Protein AF-A0A1I6KMZ4-F1 (afdb_monomer)

Sequence (126 aa):
MPGKKLIWFQPKPPASNSTLGRTFEISLHSDAVGYTADVVEILEGGARRPVTVQFGPRIEIDASSFFRMRLHYRGTFIADIMQWIERGPVSVPFLEAPLPMFLRANLTGWPDGHPLPIDDDLSDWE

Mean predicted aligned error: 5.04 Å

Solvent-accessible surface area (backbone atoms only — not comparable to full-atom values): 7177 Å² total; per-residue (Å²): 128,72,27,70,39,81,43,82,45,64,44,54,89,90,28,28,84,92,34,46,87,45,39,33,40,37,40,41,34,25,40,49,56,35,36,40,45,50,43,29,35,48,42,88,95,68,45,77,41,68,39,27,59,78,85,42,54,75,45,73,35,58,38,73,59,34,61,74,38,45,74,58,52,55,54,51,55,52,52,51,44,51,52,43,50,20,60,46,70,72,41,68,61,88,86,57,81,61,81,73,26,31,44,29,44,40,48,83,96,26,90,92,51,60,102,69,61,56,60,52,73,48,84,78,66,129

Secondary structure (DSSP, 8-state):
--EEEEEEE---TTS-TTTTT-EEEEEEEEETTEEEEEEEEE-GGG-EEEEEETT--EEEEEHHHHHHTHHHHHHHHHHHHHHHHHHS-EE--SSSPPPPEEEEEE-TT-TT--S------GGG--

Foldseek 3Di:
DWDKDKDKDAADPVFDPQRHPWIKIKIWTWDLWWIWIWIWTQDPVRDTATKALPPQADEEDARVVCLVCVVVVVVVNVVRRNVSSRHDDIGHDDPDDHDIHIYGYDCVVPPVDDPRR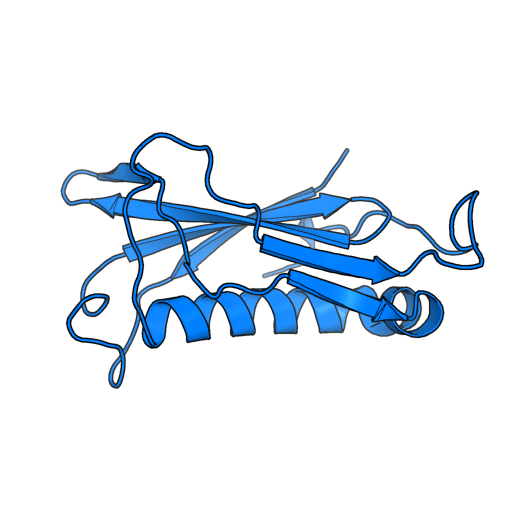DTDHCVPPD

Nearest PDB structures (foldseek):
  5g23-assembly1_A  TM=5.941E-01  e=2.655E+00  Thermus thermophilus HB8
  8vde-assembly1_P6  TM=4.357E-01  e=7.959E+00  Dubowvirus dv80alpha
  5h55-assembly1_A  TM=3.029E-01  e=5.627E+00  Kluyveromyces lactis NRRL Y-1140

Radius of gyration: 15.37 Å; Cα contacts (8 Å, |Δi|>4): 230; chains: 1; bounding box: 36×27×44 Å

Structure (mmCIF, N/CA/C/O backbone):
data_AF-A0A1I6KMZ4-F1
#
_entry.id   AF-A0A1I6KMZ4-F1
#
loop_
_atom_site.group_PDB
_atom_site.id
_atom_site.type_symbol
_atom_site.label_atom_id
_atom_site.label_alt_id
_atom_site.label_comp_id
_atom_site.label_asym_id
_atom_site.label_entity_id
_atom_site.label_seq_id
_atom_site.pdbx_PDB_ins_code
_atom_site.Cartn_x
_atom_site.Cartn_y
_atom_site.Cartn_z
_atom_site.occupancy
_atom_site.B_iso_or_equiv
_atom_site.auth_seq_id
_atom_site.auth_comp_id
_atom_site.auth_asym_id
_atom_site.auth_atom_id
_atom_site.pdbx_PDB_model_num
ATOM 1 N N . MET A 1 1 ? -0.381 -15.808 -10.546 1.00 45.00 1 MET A N 1
ATOM 2 C CA . MET A 1 1 ? -1.611 -15.178 -10.016 1.00 45.00 1 MET A CA 1
ATOM 3 C C . MET A 1 1 ? -1.138 -14.010 -9.179 1.00 45.00 1 MET A C 1
ATOM 5 O O . MET A 1 1 ? -0.203 -14.240 -8.421 1.00 45.00 1 MET A O 1
ATOM 9 N N . PRO A 1 2 ? -1.729 -12.813 -9.313 1.00 60.44 2 PRO A N 1
ATOM 10 C CA . PRO A 1 2 ? -1.330 -11.664 -8.508 1.00 60.44 2 PRO A CA 1
ATOM 11 C C . PRO A 1 2 ? -1.406 -12.025 -7.021 1.00 60.44 2 PRO A C 1
ATOM 13 O O . PRO A 1 2 ? -2.424 -12.542 -6.550 1.00 60.44 2 PRO A O 1
ATOM 16 N N . GLY A 1 3 ? -0.300 -11.815 -6.308 1.00 78.38 3 GLY A N 1
ATOM 17 C CA . GLY A 1 3 ? -0.202 -12.107 -4.884 1.00 78.38 3 GLY A CA 1
ATOM 18 C C . GLY A 1 3 ? -1.061 -11.134 -4.082 1.00 78.38 3 GLY A C 1
ATOM 19 O O . GLY A 1 3 ? -1.099 -9.940 -4.386 1.00 78.38 3 GLY A O 1
ATOM 20 N N . LYS A 1 4 ? -1.737 -11.629 -3.038 1.00 87.81 4 LYS A N 1
ATOM 21 C CA . LYS A 1 4 ? -2.434 -10.799 -2.047 1.00 87.81 4 LYS A CA 1
ATOM 22 C C . LYS A 1 4 ? -1.922 -11.116 -0.644 1.00 87.81 4 LYS A C 1
ATOM 24 O O . LYS A 1 4 ? -1.876 -12.285 -0.267 1.00 87.81 4 LYS A O 1
ATOM 29 N N . LYS A 1 5 ? -1.625 -10.087 0.152 1.00 92.06 5 LYS A N 1
ATOM 30 C CA . LYS A 1 5 ? -1.278 -10.204 1.577 1.00 92.06 5 LYS A CA 1
ATOM 31 C C . LYS A 1 5 ? -2.177 -9.304 2.420 1.00 92.06 5 LYS A C 1
ATOM 33 O O . LYS A 1 5 ? -2.479 -8.181 2.027 1.00 92.06 5 LYS A O 1
ATOM 38 N N . LEU A 1 6 ? -2.603 -9.808 3.575 1.00 92.88 6 LEU A N 1
ATOM 39 C CA . LEU A 1 6 ? -3.339 -9.039 4.579 1.00 92.88 6 LEU A CA 1
ATOM 40 C C . LEU A 1 6 ? -2.404 -8.668 5.724 1.00 92.88 6 LEU A C 1
ATOM 42 O O . LEU A 1 6 ? -1.683 -9.528 6.232 1.00 92.88 6 LEU A O 1
ATOM 46 N N . ILE A 1 7 ? -2.438 -7.404 6.132 1.00 94.12 7 ILE A N 1
ATOM 47 C CA . ILE A 1 7 ? -1.618 -6.862 7.213 1.00 94.12 7 ILE A CA 1
ATOM 48 C C . ILE A 1 7 ? -2.536 -6.170 8.216 1.00 94.12 7 ILE A C 1
ATOM 50 O O . ILE A 1 7 ? -3.292 -5.267 7.859 1.00 94.12 7 ILE A O 1
ATOM 54 N N . TRP A 1 8 ? -2.464 -6.590 9.476 1.00 94.50 8 TRP A N 1
ATOM 55 C CA . TRP A 1 8 ? -3.233 -6.000 10.568 1.00 94.50 8 TRP A CA 1
ATOM 56 C C . TRP A 1 8 ? -2.456 -4.852 11.192 1.00 94.50 8 TRP A C 1
ATOM 58 O O . TRP A 1 8 ? -1.275 -4.992 11.510 1.00 94.50 8 TRP A O 1
ATOM 68 N N . PHE A 1 9 ? -3.121 -3.719 11.386 1.00 94.88 9 PHE A N 1
ATOM 69 C CA . PHE A 1 9 ? -2.486 -2.517 11.893 1.00 94.88 9 PHE A CA 1
ATOM 70 C C . PHE A 1 9 ? -3.349 -1.809 12.936 1.00 94.88 9 PHE A C 1
ATOM 72 O O . PHE A 1 9 ? -4.531 -1.538 12.722 1.00 94.88 9 PHE A O 1
ATOM 79 N N . GLN A 1 10 ? -2.731 -1.482 14.068 1.00 94.06 10 GLN A N 1
ATOM 80 C CA . GLN A 1 10 ? -3.312 -0.658 15.121 1.00 94.06 10 GLN A CA 1
ATOM 81 C C . GLN A 1 10 ? -2.375 0.527 15.378 1.00 94.06 10 GLN A C 1
ATOM 83 O O . GLN A 1 10 ? -1.252 0.306 15.846 1.00 94.06 10 GLN A O 1
ATOM 88 N N . PRO A 1 11 ? -2.805 1.767 15.082 1.00 91.94 11 PRO A N 1
ATOM 89 C CA . PRO A 1 11 ? -2.012 2.962 15.339 1.00 91.94 11 PRO A CA 1
ATOM 90 C C . PRO A 1 11 ? -1.660 3.083 16.822 1.00 91.94 11 PRO A C 1
ATOM 92 O O . PRO A 1 11 ? -2.522 2.933 17.692 1.00 91.94 11 PRO A O 1
ATOM 95 N N . LYS A 1 12 ? -0.393 3.382 17.112 1.00 88.81 12 LYS A N 1
ATOM 96 C CA . LYS A 1 12 ? 0.109 3.602 18.476 1.00 88.81 12 LYS A CA 1
ATOM 97 C C . LY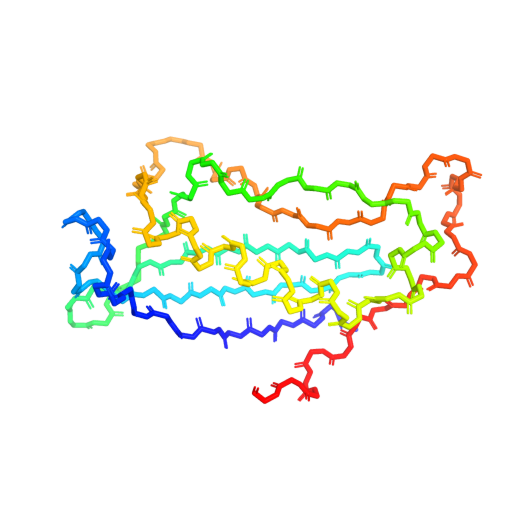S A 1 12 ? 0.390 5.088 18.701 1.00 88.81 12 LYS A C 1
ATOM 99 O O . LYS A 1 12 ? 0.621 5.807 17.732 1.00 88.81 12 LYS A O 1
ATOM 104 N N . PRO A 1 13 ? 0.401 5.583 19.953 1.00 83.88 13 PRO A N 1
ATOM 105 C CA . PRO A 1 13 ? 0.852 6.943 20.233 1.00 83.88 13 PRO A CA 1
ATOM 106 C C . PRO A 1 13 ? 2.228 7.208 19.588 1.00 83.88 13 PRO A C 1
ATOM 108 O O . PRO A 1 13 ? 3.107 6.353 19.709 1.00 83.88 13 PRO A O 1
ATOM 111 N N . PRO A 1 14 ? 2.432 8.358 18.917 1.00 81.06 14 PRO A N 1
ATOM 112 C CA . PRO A 1 14 ? 1.592 9.561 18.907 1.00 81.06 14 PRO A CA 1
ATOM 113 C C . PRO A 1 14 ? 0.584 9.647 17.734 1.00 81.06 14 PRO A C 1
ATOM 115 O O . PRO A 1 14 ? 0.405 10.723 17.166 1.00 81.06 14 PRO A O 1
ATOM 118 N N . ALA A 1 15 ? -0.076 8.548 17.350 1.00 82.56 15 ALA A N 1
ATOM 119 C CA . ALA A 1 15 ? -1.140 8.570 16.342 1.00 82.56 15 ALA A CA 1
ATOM 120 C C . ALA A 1 15 ? -2.242 9.602 16.642 1.00 82.56 15 ALA A C 1
ATOM 122 O O . ALA A 1 15 ? -2.536 9.926 17.796 1.00 82.56 15 ALA A O 1
ATOM 123 N N . SER A 1 16 ? -2.883 10.089 15.580 1.00 82.75 16 SER A N 1
ATOM 124 C CA . SER A 1 16 ? -3.973 11.055 15.661 1.00 82.75 16 SER A CA 1
ATOM 125 C C . SER A 1 16 ? -5.127 10.517 16.512 1.00 82.75 16 SER A C 1
ATOM 127 O O . SER A 1 16 ? -5.481 9.340 16.425 1.00 82.75 16 SER A O 1
ATOM 129 N N . ASN A 1 17 ? -5.809 11.394 17.254 1.00 79.31 17 ASN A N 1
ATOM 130 C CA . ASN A 1 17 ? -7.014 11.013 18.006 1.00 79.31 17 ASN A CA 1
ATOM 131 C C . ASN A 1 17 ? -8.111 10.413 17.111 1.00 79.31 17 ASN A C 1
ATOM 133 O O . ASN A 1 17 ? -8.966 9.683 17.596 1.00 79.31 17 ASN A O 1
ATOM 137 N N . SER A 1 18 ? -8.093 10.706 15.805 1.00 81.38 18 SER A N 1
ATOM 138 C CA . SER A 1 18 ? -9.052 10.142 14.853 1.00 81.38 18 SER A CA 1
ATOM 139 C C . SER A 1 18 ? -8.777 8.676 14.504 1.00 81.38 18 SER A C 1
ATOM 141 O O . SER A 1 18 ? -9.669 8.007 13.990 1.00 81.38 18 SER A O 1
ATOM 143 N N . THR A 1 19 ? -7.564 8.171 14.753 1.00 83.88 19 THR A N 1
ATOM 144 C CA . THR A 1 19 ? -7.116 6.821 14.365 1.00 83.88 19 THR A CA 1
ATOM 145 C C . THR A 1 19 ? -6.658 5.968 15.548 1.00 83.88 19 THR A C 1
ATOM 147 O O . THR A 1 19 ? -6.663 4.742 15.450 1.00 83.88 19 THR A O 1
ATOM 150 N N . LEU A 1 20 ? -6.342 6.588 16.686 1.00 88.44 20 LEU A N 1
ATOM 151 C CA . LEU A 1 20 ? -5.979 5.905 17.924 1.00 88.44 20 LEU A CA 1
ATOM 152 C C . LEU A 1 20 ? -7.107 4.980 18.416 1.00 88.44 20 LEU A C 1
ATOM 154 O O . LEU A 1 20 ? -8.273 5.368 18.462 1.00 88.44 20 LEU A O 1
ATOM 158 N N . GLY A 1 21 ? -6.753 3.747 18.787 1.00 87.44 21 GLY A N 1
ATOM 159 C CA . GLY A 1 21 ? -7.703 2.733 19.264 1.00 87.44 21 GLY A CA 1
ATOM 160 C C . GLY A 1 21 ? -8.537 2.056 18.167 1.00 87.44 21 GLY A C 1
ATOM 161 O O . GLY A 1 21 ? -9.296 1.138 18.470 1.00 87.44 21 GLY A O 1
ATOM 162 N N . ARG A 1 22 ? -8.389 2.460 16.898 1.00 92.44 22 ARG A N 1
ATOM 163 C CA . ARG A 1 22 ? -9.026 1.801 15.746 1.00 92.44 22 ARG A CA 1
ATOM 164 C C . ARG A 1 22 ? -8.125 0.691 15.206 1.00 92.44 22 ARG A C 1
ATOM 166 O O . ARG A 1 22 ? -6.901 0.760 15.305 1.00 92.44 22 ARG A O 1
ATOM 173 N N . THR A 1 23 ? -8.740 -0.333 14.622 1.00 95.25 23 THR A N 1
ATOM 174 C CA . THR A 1 23 ? -8.031 -1.442 13.970 1.00 95.25 23 THR A CA 1
ATOM 175 C C . THR A 1 23 ? -8.246 -1.368 12.470 1.00 95.25 23 THR A C 1
ATOM 177 O O . THR A 1 23 ? -9.368 -1.163 12.011 1.00 95.25 23 THR A O 1
ATOM 180 N N . PHE A 1 24 ? -7.176 -1.561 11.709 1.00 95.06 24 PHE A N 1
ATOM 181 C CA . PHE A 1 24 ? -7.193 -1.538 10.255 1.00 95.06 24 PHE A CA 1
ATOM 182 C C . PHE A 1 24 ? -6.625 -2.842 9.698 1.00 95.06 24 PHE A C 1
ATOM 184 O O . PHE A 1 24 ? -5.705 -3.429 10.265 1.00 95.06 24 PHE A O 1
ATOM 191 N N . GLU A 1 25 ? -7.164 -3.274 8.567 1.00 95.56 25 GLU A N 1
ATOM 192 C CA . GLU A 1 25 ? -6.582 -4.311 7.723 1.00 95.56 25 GLU A CA 1
ATOM 193 C C . GLU A 1 25 ? -6.162 -3.654 6.406 1.00 95.56 25 GLU A C 1
ATOM 195 O O . GLU A 1 25 ? -6.967 -3.005 5.733 1.00 95.56 25 GLU A O 1
ATOM 200 N N . ILE A 1 26 ? -4.890 -3.816 6.055 1.00 94.88 26 ILE A N 1
ATOM 201 C CA . ILE A 1 26 ? -4.302 -3.363 4.799 1.00 94.88 26 ILE A CA 1
ATOM 202 C C . ILE A 1 26 ? -4.189 -4.586 3.887 1.00 94.88 26 ILE A C 1
ATOM 204 O O . ILE A 1 26 ? -3.514 -5.561 4.218 1.00 94.88 26 ILE A O 1
ATOM 208 N N . SER A 1 27 ? -4.863 -4.546 2.742 1.00 94.44 27 SER A N 1
ATOM 209 C CA . SER A 1 27 ? -4.748 -5.546 1.681 1.00 94.44 27 SER A CA 1
ATOM 210 C C . SER A 1 27 ? -3.690 -5.087 0.682 1.00 94.44 27 SER A C 1
ATOM 212 O O . SER A 1 27 ? -3.962 -4.175 -0.090 1.00 94.44 27 SER A O 1
ATOM 214 N N . LEU A 1 28 ? -2.506 -5.704 0.683 1.00 94.81 28 LEU A N 1
ATOM 215 C CA . LEU A 1 28 ? -1.489 -5.497 -0.349 1.00 94.81 28 LEU A CA 1
ATOM 216 C C . LEU A 1 28 ? -1.748 -6.434 -1.526 1.00 94.81 28 LEU A C 1
ATOM 218 O O . LEU A 1 28 ? -1.922 -7.638 -1.337 1.00 94.81 28 LEU A O 1
ATOM 222 N N . HIS A 1 29 ? -1.691 -5.888 -2.729 1.00 94.00 29 HIS A N 1
ATOM 223 C CA . HIS A 1 29 ? -1.745 -6.614 -3.985 1.00 94.00 29 HIS A CA 1
ATOM 224 C C . HIS A 1 29 ? -0.450 -6.373 -4.754 1.00 94.00 29 HIS A C 1
ATOM 226 O O . HIS A 1 29 ? 0.025 -5.239 -4.810 1.00 94.00 29 HIS A O 1
ATOM 232 N N . SER A 1 30 ? 0.120 -7.424 -5.340 1.00 93.19 30 SER A N 1
ATOM 233 C CA . SER A 1 30 ? 1.280 -7.309 -6.223 1.00 93.19 30 SER A CA 1
ATOM 234 C C . SER A 1 30 ? 0.938 -7.742 -7.642 1.00 93.19 30 SER A C 1
ATOM 236 O O . SER A 1 30 ? 0.285 -8.768 -7.842 1.00 93.19 30 SER A O 1
ATOM 238 N N . ASP A 1 31 ? 1.407 -6.959 -8.609 1.00 91.75 31 ASP A N 1
ATOM 239 C CA . ASP A 1 31 ? 1.371 -7.273 -10.034 1.00 91.75 31 ASP A CA 1
ATOM 240 C C . ASP A 1 31 ? 2.773 -7.146 -10.653 1.00 91.75 31 ASP A C 1
ATOM 242 O O . ASP A 1 31 ? 3.740 -6.766 -9.985 1.00 91.75 31 ASP A O 1
ATOM 246 N N . ALA A 1 32 ? 2.899 -7.417 -11.949 1.00 91.62 32 ALA A N 1
ATOM 247 C CA . ALA A 1 32 ? 4.186 -7.434 -12.634 1.00 91.62 32 ALA A CA 1
ATOM 248 C C . ALA A 1 32 ? 4.950 -6.099 -12.579 1.00 91.62 32 ALA A C 1
ATOM 250 O O . ALA A 1 32 ? 6.159 -6.085 -12.802 1.00 91.62 32 ALA A O 1
ATOM 251 N N . VAL A 1 33 ? 4.293 -4.978 -12.261 1.00 92.69 33 VAL A N 1
ATOM 252 C CA . VAL A 1 33 ? 4.862 -3.626 -12.363 1.00 92.69 33 VAL A CA 1
ATOM 253 C C . VAL A 1 33 ? 4.823 -2.845 -11.053 1.00 92.69 33 VAL A C 1
ATOM 255 O O . VAL A 1 33 ? 5.377 -1.750 -10.990 1.00 92.69 33 VAL A O 1
ATOM 258 N N . GLY A 1 34 ? 4.206 -3.378 -10.002 1.00 95.06 34 GLY A N 1
ATOM 259 C CA . GLY A 1 34 ? 4.030 -2.629 -8.772 1.00 95.06 34 GLY A CA 1
ATOM 260 C C . GLY A 1 34 ? 3.251 -3.335 -7.676 1.00 95.06 34 GLY A C 1
ATOM 261 O O . GLY A 1 34 ? 3.066 -4.558 -7.640 1.00 95.06 34 GLY A O 1
ATOM 262 N N . TYR A 1 35 ? 2.813 -2.483 -6.759 1.00 95.62 35 TYR A N 1
ATOM 263 C CA . TYR A 1 35 ? 1.947 -2.800 -5.648 1.00 95.62 35 TYR A CA 1
ATOM 264 C C . TYR A 1 35 ? 0.762 -1.846 -5.621 1.00 95.62 35 TYR A C 1
ATOM 266 O O . TYR A 1 35 ? 0.922 -0.639 -5.833 1.00 95.62 35 TYR A O 1
ATOM 274 N N . THR A 1 36 ? -0.405 -2.371 -5.271 1.00 95.56 36 THR A N 1
ATOM 275 C CA . THR A 1 36 ? -1.575 -1.576 -4.895 1.00 95.56 36 THR A CA 1
ATOM 276 C C . THR A 1 36 ? -2.047 -1.978 -3.510 1.00 95.56 36 THR A C 1
ATOM 278 O O . THR A 1 36 ? -1.785 -3.094 -3.056 1.00 95.56 36 THR A O 1
ATOM 281 N N . ALA A 1 37 ? -2.718 -1.069 -2.807 1.00 94.44 37 ALA A N 1
ATOM 282 C CA . ALA A 1 37 ? -3.243 -1.379 -1.487 1.00 94.44 37 ALA A CA 1
ATOM 283 C C . ALA A 1 37 ? -4.608 -0.756 -1.209 1.00 94.44 37 ALA A C 1
ATOM 285 O O . ALA A 1 37 ? -4.852 0.410 -1.528 1.00 94.44 37 ALA A O 1
ATOM 286 N N . ASP A 1 38 ? -5.434 -1.538 -0.519 1.00 92.94 38 ASP A N 1
ATOM 287 C CA . ASP A 1 38 ? -6.729 -1.137 0.021 1.00 92.94 38 ASP A CA 1
ATOM 288 C C . ASP A 1 38 ? -6.702 -1.194 1.546 1.00 92.94 38 ASP A C 1
ATOM 290 O O . ASP A 1 38 ? -6.021 -2.037 2.137 1.00 92.94 38 ASP A O 1
ATOM 294 N N . VAL A 1 39 ? -7.471 -0.321 2.196 1.00 93.19 39 VAL A N 1
ATOM 295 C CA . VAL A 1 39 ? -7.575 -0.283 3.658 1.00 93.19 39 VAL A CA 1
ATOM 296 C C . VAL A 1 39 ? -9.030 -0.419 4.070 1.00 93.19 39 VAL A C 1
ATOM 298 O O . VAL A 1 39 ? -9.917 0.276 3.571 1.00 93.19 39 VAL A O 1
ATOM 301 N N . VAL A 1 40 ? -9.273 -1.308 5.025 1.00 93.81 40 VAL A N 1
ATOM 302 C CA . VAL A 1 40 ? -10.555 -1.417 5.716 1.00 93.81 40 VAL A CA 1
ATOM 303 C C . VAL A 1 40 ? -10.339 -1.191 7.203 1.00 93.81 40 VAL A C 1
ATOM 305 O O . VAL A 1 40 ? -9.350 -1.630 7.784 1.00 93.81 40 VAL A O 1
ATOM 308 N N . GLU A 1 41 ? -11.277 -0.506 7.833 1.00 94.50 41 GLU A N 1
ATOM 309 C CA . GLU A 1 41 ? -11.386 -0.461 9.280 1.00 94.50 41 GLU A CA 1
ATOM 310 C C . GLU A 1 41 ? -12.190 -1.662 9.772 1.00 94.50 41 GLU A C 1
ATOM 312 O O . GLU A 1 41 ? -13.223 -2.025 9.199 1.00 94.50 41 GLU A O 1
ATOM 317 N N . ILE A 1 42 ? -11.718 -2.246 10.864 1.00 95.56 42 ILE A N 1
ATOM 318 C CA . ILE A 1 42 ? -12.358 -3.344 11.567 1.00 95.56 42 ILE A CA 1
ATOM 319 C C . ILE A 1 42 ? -13.058 -2.749 12.785 1.00 95.56 42 ILE A C 1
ATOM 321 O O . ILE A 1 42 ? -12.415 -2.251 13.710 1.00 95.56 42 ILE A O 1
ATOM 325 N N . LEU A 1 43 ? -14.385 -2.749 12.737 1.00 93.31 43 LEU A N 1
ATOM 326 C CA . LEU A 1 43 ? -15.253 -2.205 13.773 1.00 93.31 43 LEU A CA 1
ATOM 327 C C . LEU A 1 43 ? -15.463 -3.224 14.897 1.00 93.31 43 LEU A C 1
ATOM 329 O O . LEU A 1 43 ? -15.176 -4.417 14.759 1.00 93.31 43 LEU A O 1
ATOM 333 N N . GLU A 1 44 ? -16.027 -2.751 16.006 1.00 89.12 44 GLU A N 1
ATOM 334 C CA . GLU A 1 44 ? -16.507 -3.623 17.074 1.00 89.12 44 GLU A CA 1
ATOM 335 C C . GLU A 1 44 ? -17.485 -4.674 16.515 1.00 89.12 44 GLU A C 1
ATOM 337 O O . GLU A 1 44 ? -18.307 -4.389 15.642 1.00 89.12 44 GLU A O 1
ATOM 342 N N . GLY A 1 45 ? -17.346 -5.923 16.963 1.00 89.00 45 GLY A N 1
ATOM 343 C CA . GLY A 1 45 ? -18.099 -7.056 16.413 1.00 89.00 45 GLY A CA 1
ATOM 344 C C . GLY A 1 45 ? -17.567 -7.601 15.079 1.00 89.00 45 GLY A C 1
ATOM 345 O O . GLY A 1 45 ? -18.170 -8.513 14.522 1.00 89.00 45 GLY A O 1
ATOM 346 N N . GLY A 1 46 ? -16.443 -7.082 14.568 1.00 90.50 46 GLY A N 1
ATOM 347 C CA . GLY A 1 46 ? -15.751 -7.615 13.386 1.00 90.50 46 GLY A CA 1
ATOM 348 C C . GLY A 1 46 ? -16.299 -7.127 12.042 1.00 90.50 46 GLY A C 1
ATOM 349 O O . GLY A 1 46 ? -15.860 -7.602 10.992 1.00 90.50 46 GLY A O 1
ATOM 350 N N . ALA A 1 47 ? -17.240 -6.178 12.044 1.00 92.62 47 ALA A N 1
ATOM 351 C CA . ALA A 1 47 ? -17.730 -5.571 10.812 1.00 92.62 47 ALA A CA 1
ATOM 352 C C . ALA A 1 47 ? -16.600 -4.817 10.089 1.00 92.62 47 ALA A C 1
ATOM 354 O O . ALA A 1 47 ? -15.764 -4.166 10.713 1.00 92.62 47 ALA A O 1
ATOM 355 N N . ARG A 1 48 ? -16.583 -4.897 8.755 1.00 93.56 48 ARG A N 1
ATOM 356 C CA . ARG A 1 48 ? -15.536 -4.305 7.913 1.00 93.56 48 ARG A CA 1
ATOM 357 C C . ARG A 1 48 ? -16.080 -3.079 7.196 1.00 93.56 48 ARG A C 1
ATOM 359 O O . ARG A 1 48 ? -17.084 -3.172 6.494 1.00 93.56 48 ARG A O 1
ATOM 366 N N . ARG A 1 49 ? -15.400 -1.945 7.341 1.00 91.56 49 ARG A N 1
ATOM 367 C CA . ARG A 1 49 ? -15.753 -0.685 6.682 1.00 91.56 49 ARG A CA 1
ATOM 368 C C . ARG A 1 49 ? -14.605 -0.234 5.779 1.00 91.56 49 ARG A C 1
ATOM 370 O O . ARG A 1 49 ? -13.539 0.068 6.306 1.00 91.56 49 ARG A O 1
ATOM 377 N N . PRO A 1 50 ? -14.786 -0.162 4.449 1.00 91.62 50 PRO A N 1
ATOM 378 C CA . PRO A 1 50 ? -13.792 0.440 3.566 1.00 91.62 50 PRO A CA 1
ATOM 379 C C . PRO A 1 50 ? -13.481 1.873 3.986 1.00 91.62 50 PRO A C 1
ATOM 381 O O . PRO A 1 50 ? -14.391 2.638 4.320 1.00 91.62 50 PRO A O 1
ATOM 384 N N . VAL A 1 51 ? -12.201 2.230 3.969 1.00 90.44 51 VAL A N 1
ATOM 385 C CA . VAL A 1 51 ? -11.742 3.576 4.304 1.00 90.44 51 VAL A CA 1
ATOM 386 C C . VAL A 1 51 ? -10.757 4.088 3.264 1.00 90.44 51 VAL A C 1
ATOM 388 O O . VAL A 1 51 ? -10.059 3.328 2.600 1.00 90.44 51 VAL A O 1
ATOM 391 N N . THR A 1 52 ? -10.699 5.407 3.129 1.00 89.31 52 THR A N 1
ATOM 392 C CA . THR A 1 52 ? -9.739 6.103 2.280 1.00 89.31 52 THR A CA 1
ATOM 393 C C . THR A 1 52 ? -8.641 6.694 3.148 1.00 89.31 52 THR A C 1
ATOM 395 O O . THR A 1 52 ? -8.913 7.415 4.111 1.00 89.31 52 THR A O 1
ATOM 398 N N . VAL A 1 53 ? -7.393 6.439 2.766 1.00 89.31 53 VAL A N 1
ATOM 399 C CA . VAL A 1 53 ? -6.232 7.171 3.275 1.00 89.31 53 VAL A CA 1
ATOM 400 C C . VAL A 1 53 ? -6.024 8.364 2.344 1.00 89.31 53 VAL A C 1
ATOM 402 O O . VAL A 1 53 ? -5.457 8.222 1.260 1.00 89.31 53 VAL A O 1
ATOM 405 N N . GLN A 1 54 ? -6.561 9.530 2.718 1.00 83.12 54 GLN A N 1
ATOM 406 C CA . GLN A 1 54 ? -6.721 10.681 1.812 1.00 83.12 54 GLN A CA 1
ATOM 407 C C . GLN A 1 54 ? -5.416 11.062 1.092 1.00 83.12 54 GLN A C 1
ATOM 409 O O . GLN A 1 54 ? -5.396 11.249 -0.125 1.00 83.12 54 GLN A O 1
ATOM 414 N N . PHE A 1 55 ? -4.312 11.082 1.834 1.00 85.50 55 PHE A N 1
ATOM 415 C CA . PHE A 1 55 ? -2.982 11.437 1.335 1.00 85.50 55 PHE A CA 1
ATOM 416 C C . PHE A 1 55 ? -2.056 10.224 1.191 1.00 85.50 55 PHE A C 1
ATOM 418 O O . PHE A 1 55 ? -0.839 10.371 1.187 1.00 85.50 55 PHE A O 1
ATOM 425 N N . GLY A 1 56 ? -2.633 9.025 1.079 1.00 89.25 56 GLY A N 1
ATOM 426 C CA . GLY A 1 56 ? -1.873 7.792 0.928 1.00 89.25 56 GLY A CA 1
ATOM 427 C C . GLY A 1 56 ? -0.965 7.784 -0.314 1.00 89.25 56 GLY A C 1
ATOM 428 O O . GLY A 1 56 ? -1.195 8.546 -1.264 1.00 89.25 56 GLY A O 1
ATOM 429 N N . PRO A 1 57 ? 0.068 6.924 -0.320 1.00 93.81 57 PRO A N 1
ATOM 430 C CA . PRO A 1 57 ? 1.092 6.892 -1.360 1.00 93.81 57 PRO A CA 1
ATOM 431 C C . PRO A 1 57 ? 0.528 6.577 -2.752 1.00 93.81 57 PRO A C 1
ATOM 433 O O . PRO A 1 57 ? -0.249 5.641 -2.943 1.00 93.81 57 PRO A O 1
ATOM 436 N N . ARG A 1 58 ? 0.963 7.373 -3.732 1.00 94.69 58 ARG A N 1
ATOM 437 C CA . ARG A 1 58 ? 0.736 7.207 -5.177 1.00 94.69 58 ARG A CA 1
ATOM 438 C C . ARG A 1 58 ? 2.051 7.518 -5.878 1.00 94.69 58 ARG A C 1
ATOM 440 O O . ARG A 1 58 ? 2.290 8.649 -6.293 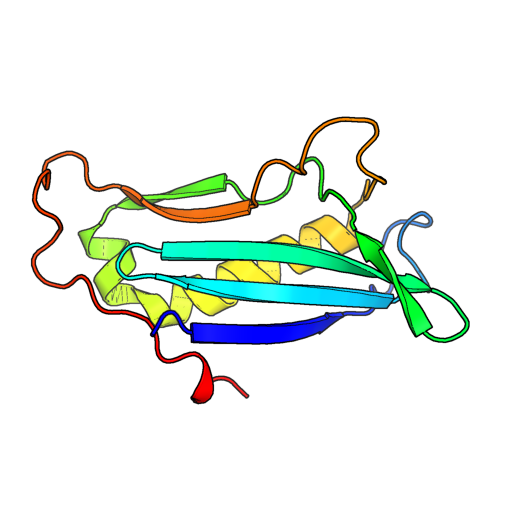1.00 94.69 58 ARG A O 1
ATOM 447 N N . ILE A 1 59 ? 2.955 6.546 -5.854 1.00 96.38 59 ILE 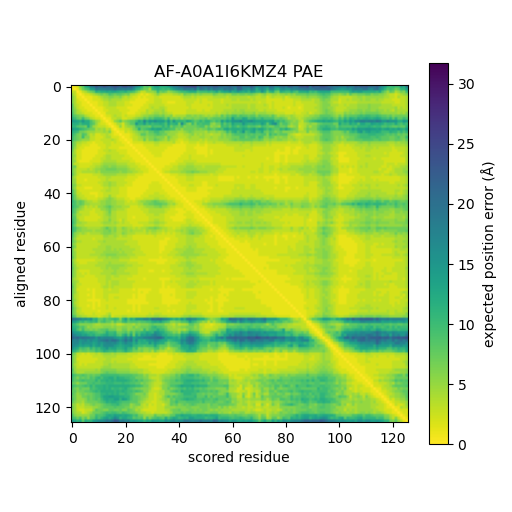A N 1
ATOM 448 C CA . ILE A 1 59 ? 4.377 6.742 -6.131 1.00 96.38 59 ILE A CA 1
ATOM 449 C C . ILE A 1 59 ? 4.760 5.988 -7.401 1.00 96.38 59 ILE A C 1
ATOM 451 O O . ILE A 1 59 ? 4.462 4.802 -7.555 1.00 96.38 59 ILE A O 1
ATOM 455 N N . GLU A 1 60 ? 5.470 6.674 -8.290 1.00 97.00 60 GLU A N 1
ATOM 456 C CA . GLU A 1 60 ? 6.141 6.058 -9.428 1.00 97.00 60 GLU A CA 1
ATOM 457 C C . GLU A 1 60 ? 7.655 6.121 -9.225 1.00 97.00 60 GLU A C 1
ATOM 459 O O . GLU A 1 60 ? 8.211 7.175 -8.917 1.00 97.00 60 GLU A O 1
ATOM 464 N N . ILE A 1 61 ? 8.318 4.980 -9.381 1.00 96.88 61 ILE A N 1
ATOM 465 C CA . ILE A 1 61 ? 9.764 4.815 -9.216 1.00 96.88 61 ILE A CA 1
ATOM 466 C C . ILE A 1 61 ? 10.369 4.471 -10.574 1.00 96.88 61 ILE A C 1
ATOM 468 O O . ILE A 1 61 ? 9.761 3.725 -11.332 1.00 96.88 61 ILE A O 1
ATOM 472 N N . ASP A 1 62 ? 11.569 4.959 -10.886 1.00 95.50 62 ASP A N 1
ATOM 473 C CA . ASP A 1 62 ? 12.324 4.494 -12.059 1.00 95.50 62 ASP A CA 1
ATOM 474 C C . ASP A 1 62 ? 12.306 2.954 -12.164 1.00 95.50 62 ASP A C 1
ATOM 476 O O . ASP A 1 62 ? 12.589 2.262 -11.183 1.00 95.50 62 ASP A O 1
ATOM 480 N N . ALA A 1 63 ? 11.969 2.414 -13.341 1.00 95.50 63 ALA A N 1
ATOM 481 C CA . ALA A 1 63 ? 11.771 0.976 -13.524 1.00 95.50 63 ALA A CA 1
ATOM 482 C C . ALA A 1 63 ? 12.992 0.155 -13.087 1.00 95.50 63 ALA A C 1
ATOM 484 O O . ALA A 1 63 ? 12.849 -0.818 -12.344 1.00 95.50 63 ALA A O 1
ATOM 485 N N . SER A 1 64 ? 14.196 0.579 -13.479 1.00 93.81 64 SER A N 1
ATOM 486 C CA . SER A 1 64 ? 15.439 -0.126 -13.140 1.00 93.81 64 SER A CA 1
ATOM 487 C C . SER A 1 64 ? 15.625 -0.218 -11.625 1.00 93.81 64 SER A C 1
ATOM 489 O O . SER A 1 64 ? 15.993 -1.263 -11.086 1.00 93.81 64 SER A O 1
ATOM 491 N N . SER A 1 65 ? 15.345 0.883 -10.927 1.00 95.25 65 SER A N 1
ATOM 492 C CA . SER A 1 65 ? 15.429 0.967 -9.472 1.00 95.25 65 SER A CA 1
ATOM 493 C C . SER A 1 65 ? 14.358 0.114 -8.800 1.00 95.25 65 SER A C 1
ATOM 495 O O . SER A 1 65 ? 14.691 -0.668 -7.907 1.00 95.25 65 SER A O 1
ATOM 497 N N . PHE A 1 66 ? 13.107 0.208 -9.262 1.00 96.19 66 PHE A N 1
ATOM 498 C CA . PHE A 1 66 ? 11.991 -0.575 -8.741 1.00 96.19 66 PHE A CA 1
ATOM 499 C C . PHE A 1 66 ? 12.273 -2.075 -8.817 1.00 96.19 66 PHE A C 1
ATOM 501 O O . PHE A 1 66 ? 12.254 -2.740 -7.787 1.00 96.19 66 PHE A O 1
ATOM 508 N N . PHE A 1 67 ? 12.607 -2.605 -9.999 1.00 94.44 67 PHE A N 1
ATOM 509 C CA . PHE A 1 67 ? 12.812 -4.047 -10.171 1.00 94.44 67 PHE A CA 1
ATOM 510 C C . PHE A 1 67 ? 14.045 -4.565 -9.426 1.00 94.44 67 PHE A C 1
ATOM 512 O O . PHE A 1 67 ? 14.006 -5.660 -8.872 1.00 94.44 67 PHE A O 1
ATOM 519 N N . ARG A 1 68 ? 15.118 -3.768 -9.329 1.00 94.12 68 ARG A N 1
ATOM 520 C CA . ARG A 1 68 ? 16.309 -4.132 -8.545 1.00 94.12 68 A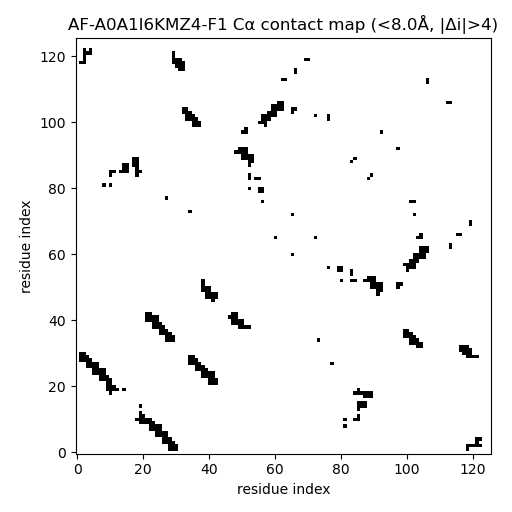RG A CA 1
ATOM 521 C C . ARG A 1 68 ? 16.032 -4.190 -7.041 1.00 94.12 68 ARG A C 1
ATOM 523 O O . ARG A 1 68 ? 16.652 -4.982 -6.339 1.00 94.12 68 ARG A O 1
ATOM 530 N N . MET A 1 69 ? 15.150 -3.330 -6.535 1.00 94.88 69 MET A N 1
ATOM 531 C CA . MET A 1 69 ? 14.885 -3.157 -5.100 1.00 94.88 69 MET A CA 1
ATOM 532 C C . MET A 1 69 ? 13.434 -3.488 -4.736 1.00 94.88 69 MET A C 1
ATOM 534 O O . MET A 1 69 ? 12.878 -2.955 -3.779 1.00 94.88 69 MET A O 1
ATOM 538 N N . ARG A 1 70 ? 12.810 -4.386 -5.495 1.00 93.25 70 ARG A N 1
ATOM 539 C CA . ARG A 1 70 ? 11.371 -4.645 -5.437 1.00 93.25 70 ARG A CA 1
ATOM 540 C C . ARG A 1 70 ? 10.880 -5.037 -4.038 1.00 93.25 70 ARG A C 1
ATOM 542 O O . ARG A 1 70 ? 9.899 -4.467 -3.558 1.00 93.25 70 ARG A O 1
ATOM 549 N N . LEU A 1 71 ? 11.607 -5.925 -3.357 1.00 91.75 71 LEU A N 1
ATOM 550 C CA . LEU A 1 71 ? 11.311 -6.354 -1.981 1.00 91.75 71 LEU A CA 1
ATOM 551 C C . LEU A 1 71 ? 11.480 -5.223 -0.956 1.00 91.75 71 LEU A C 1
ATOM 553 O O . LEU A 1 71 ? 10.737 -5.140 0.019 1.00 91.75 71 LEU A O 1
ATOM 557 N N . HIS A 1 72 ? 12.437 -4.319 -1.182 1.00 93.81 72 HIS A N 1
ATOM 558 C CA . HIS A 1 72 ? 12.598 -3.136 -0.340 1.00 93.81 72 HIS A CA 1
ATOM 559 C C . HIS A 1 72 ? 11.382 -2.214 -0.480 1.00 93.81 72 HIS A C 1
ATOM 561 O O . HIS A 1 72 ? 10.801 -1.811 0.527 1.00 93.81 72 HIS A O 1
ATOM 567 N N . TYR A 1 73 ? 10.939 -1.956 -1.715 1.00 95.38 73 TYR A N 1
ATOM 568 C CA . TYR A 1 73 ? 9.782 -1.099 -1.968 1.00 95.38 73 TYR A CA 1
ATOM 569 C C . TYR A 1 73 ? 8.458 -1.671 -1.450 1.00 95.38 73 TYR A C 1
ATOM 571 O O . TYR A 1 73 ? 7.587 -0.901 -1.049 1.00 95.38 73 TYR A O 1
ATOM 579 N N . ARG A 1 74 ? 8.317 -3.003 -1.388 1.00 94.38 74 ARG A N 1
ATOM 580 C CA . ARG A 1 74 ? 7.195 -3.664 -0.699 1.00 94.38 74 ARG A CA 1
ATOM 581 C C . ARG A 1 74 ? 7.088 -3.199 0.755 1.00 94.38 74 ARG A C 1
ATOM 583 O O . ARG A 1 74 ? 6.022 -2.773 1.198 1.00 94.38 74 ARG A O 1
ATOM 590 N N . GLY A 1 75 ? 8.204 -3.253 1.484 1.00 93.81 75 GLY A N 1
ATOM 591 C CA . GLY A 1 75 ? 8.268 -2.846 2.887 1.00 93.81 75 GLY A CA 1
ATOM 592 C C . GLY A 1 75 ? 8.030 -1.349 3.081 1.00 93.81 75 GLY A C 1
ATOM 593 O O . GLY A 1 75 ? 7.237 -0.964 3.941 1.00 93.81 75 GLY A O 1
ATOM 594 N N . THR A 1 76 ? 8.658 -0.501 2.259 1.00 95.75 76 THR A N 1
ATOM 595 C CA . THR A 1 76 ? 8.483 0.958 2.368 1.00 95.75 76 THR A CA 1
ATOM 596 C C . THR A 1 76 ? 7.052 1.383 2.067 1.00 95.75 76 THR A C 1
ATOM 598 O O . THR A 1 76 ? 6.515 2.232 2.766 1.00 95.75 76 THR A O 1
ATOM 601 N N . PHE A 1 77 ? 6.401 0.764 1.079 1.00 96.38 77 PHE A N 1
ATOM 602 C CA . PHE A 1 77 ? 5.029 1.102 0.712 1.00 96.38 77 PHE A CA 1
ATOM 603 C C . PHE A 1 77 ? 4.043 0.859 1.861 1.00 96.38 77 PHE A C 1
ATOM 605 O O . PHE A 1 77 ? 3.225 1.725 2.170 1.00 96.38 77 PHE A O 1
ATOM 612 N N . ILE A 1 78 ? 4.146 -0.286 2.541 1.00 95.56 78 ILE A N 1
ATOM 613 C CA . ILE A 1 78 ? 3.305 -0.571 3.709 1.00 95.56 78 ILE A CA 1
ATOM 614 C C . ILE A 1 78 ? 3.643 0.341 4.886 1.00 95.56 78 ILE A C 1
ATOM 616 O O . ILE A 1 78 ? 2.724 0.842 5.535 1.00 95.56 78 ILE A O 1
ATOM 620 N N . ALA A 1 79 ? 4.928 0.602 5.142 1.00 95.19 79 ALA A N 1
ATOM 621 C CA . ALA A 1 79 ? 5.337 1.531 6.191 1.00 95.19 79 ALA A CA 1
ATOM 622 C C . ALA A 1 79 ? 4.768 2.944 5.958 1.00 95.19 79 ALA A C 1
ATOM 624 O O . ALA A 1 79 ? 4.254 3.559 6.894 1.00 95.19 79 ALA A O 1
ATOM 625 N N . ASP A 1 80 ? 4.774 3.4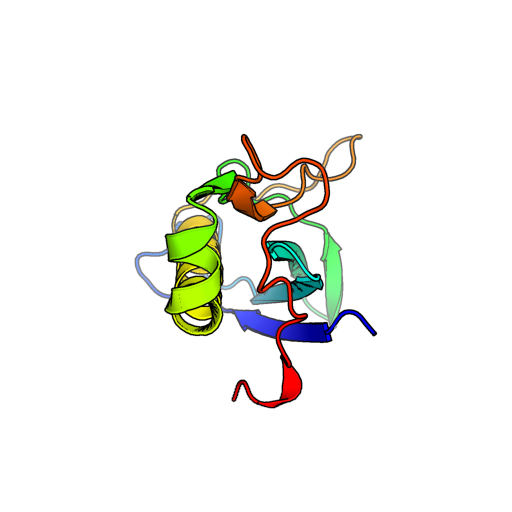24 4.713 1.00 95.19 80 ASP A N 1
ATOM 626 C CA . ASP A 1 80 ? 4.187 4.713 4.340 1.00 95.19 80 ASP A CA 1
ATOM 627 C C . ASP A 1 80 ? 2.671 4.726 4.572 1.00 95.19 80 ASP A C 1
ATOM 629 O O . ASP A 1 80 ? 2.140 5.681 5.142 1.00 95.19 80 ASP A O 1
ATOM 633 N N . ILE A 1 81 ? 1.958 3.660 4.191 1.00 95.06 81 ILE A N 1
ATOM 634 C CA . ILE A 1 81 ? 0.513 3.537 4.447 1.00 95.06 81 ILE A CA 1
ATOM 635 C C . ILE A 1 81 ? 0.226 3.580 5.949 1.00 95.06 81 ILE A C 1
ATOM 637 O O . ILE A 1 81 ? -0.637 4.345 6.382 1.00 95.06 81 ILE A O 1
ATOM 641 N N . MET A 1 82 ? 0.953 2.797 6.748 1.00 95.19 82 MET A N 1
ATOM 642 C CA . MET A 1 82 ? 0.812 2.780 8.207 1.00 95.19 82 MET A CA 1
ATOM 643 C C . MET A 1 82 ? 1.050 4.167 8.803 1.00 95.19 82 MET A C 1
ATOM 645 O O . MET A 1 82 ? 0.234 4.642 9.589 1.00 95.19 82 MET A O 1
ATOM 649 N N . GLN A 1 83 ? 2.101 4.861 8.363 1.00 93.69 83 GLN A N 1
ATOM 650 C CA . GLN A 1 83 ? 2.400 6.219 8.804 1.00 93.69 83 GLN A CA 1
ATOM 651 C C . GLN A 1 83 ? 1.275 7.204 8.447 1.00 93.69 83 GLN A C 1
ATOM 653 O O . GLN A 1 83 ? 0.939 8.082 9.245 1.00 93.69 83 GLN A O 1
ATOM 658 N N . TRP A 1 84 ? 0.660 7.077 7.270 1.00 92.50 84 TRP A N 1
ATOM 659 C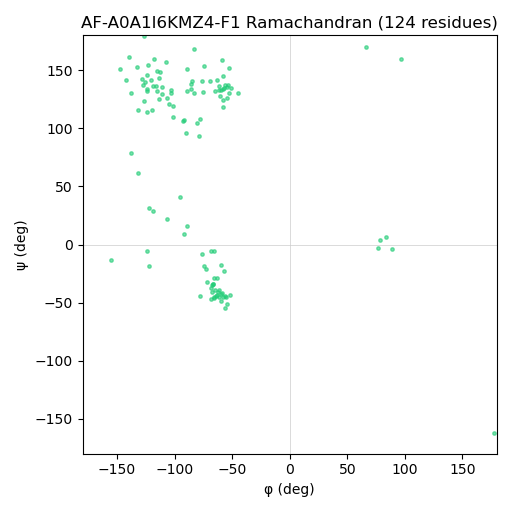 CA . TRP A 1 84 ? -0.487 7.907 6.902 1.00 92.50 84 TRP A CA 1
ATOM 660 C C . TRP A 1 84 ? -1.738 7.592 7.725 1.00 92.50 84 TRP A C 1
ATOM 662 O O . TRP A 1 84 ? -2.457 8.515 8.114 1.00 92.50 84 TRP A O 1
ATOM 672 N N . ILE A 1 85 ? -1.979 6.320 8.047 1.00 92.88 85 ILE A N 1
ATOM 673 C CA . ILE A 1 85 ? -3.041 5.923 8.980 1.00 92.88 85 ILE A CA 1
ATOM 674 C C . ILE A 1 85 ? -2.763 6.509 10.377 1.00 92.88 85 ILE A C 1
ATOM 676 O O . ILE A 1 85 ? -3.676 7.023 11.023 1.00 92.88 85 ILE A O 1
ATOM 680 N N . GLU A 1 86 ? -1.517 6.502 10.854 1.00 92.69 86 GLU A N 1
ATOM 681 C CA . GLU A 1 86 ? -1.157 7.110 12.142 1.00 92.69 86 GLU A CA 1
ATOM 682 C C . GLU A 1 86 ? -1.389 8.620 12.151 1.00 92.69 86 GLU A C 1
ATOM 684 O O . GLU A 1 86 ? -1.949 9.149 13.110 1.00 92.69 86 GLU A O 1
ATOM 689 N N . ARG A 1 87 ? -1.001 9.321 11.082 1.00 87.88 87 ARG A N 1
ATOM 690 C CA . ARG A 1 87 ? -1.124 10.783 10.982 1.00 87.88 87 ARG A CA 1
ATOM 691 C C . ARG A 1 87 ? -2.568 11.261 10.818 1.00 87.88 87 ARG A C 1
ATOM 693 O O . ARG A 1 87 ? -2.902 12.335 11.314 1.00 87.88 87 ARG A O 1
ATOM 700 N N . GLY A 1 88 ? -3.417 10.472 10.159 1.00 80.56 88 GLY A N 1
ATOM 701 C CA . GLY A 1 88 ? -4.765 10.887 9.764 1.00 80.56 88 GLY A CA 1
ATOM 702 C C . GLY A 1 88 ? -4.765 12.010 8.704 1.00 80.56 88 GLY A C 1
ATOM 703 O O . GLY A 1 88 ? -3.715 12.584 8.405 1.00 80.56 88 GLY A O 1
ATOM 704 N N . PRO A 1 89 ? -5.928 12.349 8.110 1.00 75.75 89 PRO A N 1
ATOM 705 C CA . PRO A 1 89 ? -7.254 11.764 8.327 1.00 75.75 89 PRO A CA 1
ATOM 706 C C . PRO A 1 89 ? -7.517 10.498 7.483 1.00 75.75 89 PRO A C 1
ATOM 708 O O . PRO A 1 89 ? -7.189 10.429 6.298 1.00 75.75 89 PRO A O 1
ATOM 711 N N . VAL A 1 90 ? -8.178 9.514 8.103 1.00 83.81 90 VAL A N 1
ATOM 712 C CA . VAL A 1 90 ? -8.764 8.335 7.439 1.00 83.81 90 VAL A CA 1
ATOM 713 C C . VAL A 1 90 ? -10.279 8.520 7.384 1.00 83.81 90 VAL A C 1
ATOM 715 O O . VAL A 1 90 ? -10.914 8.657 8.433 1.00 83.81 90 VAL A O 1
ATOM 718 N N . SER A 1 91 ? -10.864 8.520 6.186 1.00 84.75 91 SER A N 1
ATOM 719 C CA . SER A 1 91 ? -12.284 8.831 5.960 1.00 84.75 91 SER A CA 1
ATOM 720 C C . SER A 1 91 ? -13.056 7.660 5.354 1.00 84.75 91 SER A C 1
ATOM 722 O O . SER A 1 91 ? -12.482 6.750 4.762 1.00 84.75 91 SER A O 1
ATOM 724 N N . VAL A 1 92 ? -14.381 7.672 5.499 1.00 82.19 92 VAL A N 1
ATOM 725 C CA . VAL A 1 92 ? -15.263 6.751 4.767 1.00 82.19 92 VAL A CA 1
ATOM 726 C C . VAL A 1 92 ? -15.507 7.351 3.375 1.00 82.19 92 VAL A C 1
ATOM 728 O O . VAL A 1 92 ? -15.828 8.540 3.303 1.00 82.19 92 VAL A O 1
ATOM 731 N N . PRO A 1 93 ? -15.341 6.590 2.278 1.00 74.94 93 PRO A N 1
ATOM 732 C CA . PRO A 1 93 ? -15.619 7.098 0.937 1.00 74.94 93 PRO A CA 1
ATOM 733 C C . PRO A 1 93 ? -17.093 7.516 0.825 1.00 74.94 93 PRO A C 1
ATOM 735 O O . PRO A 1 93 ? -17.985 6.756 1.194 1.00 74.94 93 PRO A O 1
ATOM 738 N N . PHE A 1 94 ? -17.346 8.746 0.364 1.00 65.56 94 PHE A N 1
ATOM 739 C CA . PHE A 1 94 ? -18.692 9.329 0.359 1.00 65.56 94 PHE A CA 1
ATOM 740 C C . PHE A 1 94 ? -19.547 8.782 -0.794 1.00 65.56 94 PHE A C 1
ATOM 742 O O . PHE A 1 94 ? -20.693 8.417 -0.562 1.00 65.56 94 PHE A O 1
ATOM 749 N N . LEU A 1 95 ? -18.997 8.684 -2.012 1.00 58.00 95 LEU A N 1
ATOM 750 C CA . LEU A 1 95 ? -19.726 8.242 -3.217 1.00 58.00 95 LEU A CA 1
ATOM 751 C C . LEU A 1 95 ? -18.834 7.643 -4.327 1.00 58.00 95 LEU A C 1
ATOM 753 O O . LEU A 1 95 ? -19.353 7.012 -5.243 1.00 58.00 95 LEU A O 1
ATOM 757 N N . GLU A 1 96 ? -17.512 7.803 -4.254 1.00 60.03 96 GLU A N 1
ATOM 758 C CA . GLU A 1 96 ? -16.561 7.283 -5.243 1.00 60.03 96 GLU A CA 1
ATOM 759 C C . GLU A 1 96 ? -15.699 6.185 -4.621 1.00 60.03 96 GLU A C 1
ATOM 761 O O . GLU A 1 96 ? -15.409 6.214 -3.420 1.00 60.03 96 GLU A O 1
ATOM 766 N N . ALA A 1 97 ? -15.294 5.206 -5.436 1.00 60.75 97 ALA A N 1
ATOM 767 C CA . ALA A 1 97 ? -14.316 4.218 -5.004 1.00 60.75 97 ALA A CA 1
ATOM 768 C C . ALA A 1 97 ? -13.053 4.949 -4.505 1.00 60.75 97 ALA A C 1
ATOM 770 O O . ALA A 1 97 ? -12.616 5.903 -5.157 1.00 60.75 97 ALA A O 1
ATOM 771 N N . PRO A 1 98 ? -12.472 4.548 -3.360 1.00 67.12 98 PRO A N 1
ATOM 772 C CA . PRO A 1 98 ? -11.241 5.154 -2.872 1.00 67.12 98 PRO A CA 1
ATOM 773 C C . PRO A 1 98 ? -10.182 5.124 -3.978 1.00 67.12 98 PRO A C 1
ATOM 775 O O . PRO A 1 98 ? -9.954 4.082 -4.589 1.00 67.12 98 PRO A O 1
ATOM 778 N N . LEU A 1 99 ? -9.542 6.269 -4.247 1.00 71.62 99 LEU A N 1
ATOM 779 C CA . LEU A 1 99 ? -8.430 6.319 -5.195 1.00 71.62 99 LEU A CA 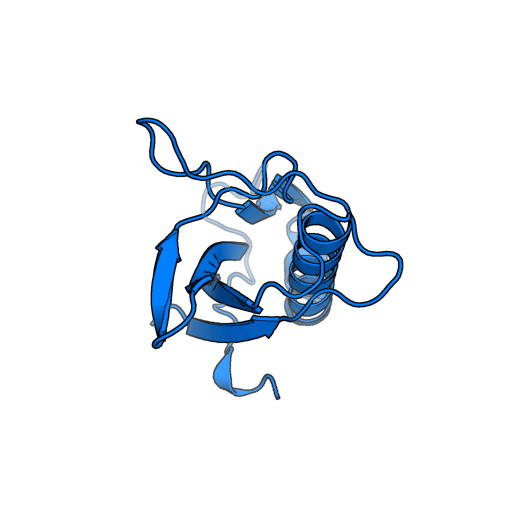1
ATOM 780 C C . LEU A 1 99 ? -7.348 5.342 -4.718 1.00 71.62 99 LEU A C 1
ATOM 782 O O . LEU A 1 99 ? -6.806 5.575 -3.627 1.00 71.62 99 LEU A O 1
ATOM 786 N N . PRO A 1 100 ? -7.005 4.311 -5.511 1.00 80.62 100 PRO A N 1
ATOM 787 C CA . PRO A 1 100 ? -6.115 3.256 -5.059 1.00 80.62 100 PRO A CA 1
ATOM 788 C C . PRO A 1 100 ? -4.751 3.846 -4.714 1.00 80.62 100 PRO A C 1
ATOM 790 O O . PRO A 1 100 ? -4.218 4.701 -5.432 1.00 80.62 100 PRO A O 1
ATOM 793 N N . MET A 1 101 ? -4.197 3.406 -3.589 1.00 93.62 101 MET A N 1
ATOM 794 C CA . MET A 1 101 ? -2.799 3.670 -3.273 1.00 93.62 101 MET A CA 1
ATOM 795 C C . MET A 1 101 ? -1.940 2.746 -4.122 1.00 93.62 101 MET A C 1
ATOM 797 O O . MET A 1 101 ? -2.287 1.576 -4.306 1.00 93.62 101 MET A O 1
ATOM 801 N N . PHE A 1 102 ? -0.818 3.257 -4.618 1.00 96.19 102 PHE A N 1
ATOM 802 C CA . PHE A 1 102 ? 0.105 2.462 -5.416 1.00 96.19 102 PHE A CA 1
ATOM 803 C C . PHE A 1 102 ? 1.559 2.876 -5.216 1.00 96.19 102 PHE A C 1
ATOM 805 O O . PHE A 1 102 ? 1.870 4.045 -4.972 1.00 96.19 102 PHE A O 1
ATOM 812 N N . LEU A 1 103 ? 2.445 1.902 -5.394 1.00 97.50 103 LEU A N 1
ATOM 813 C CA . LEU A 1 103 ? 3.863 2.105 -5.652 1.00 97.50 103 LEU A CA 1
ATOM 814 C C . LEU A 1 103 ? 4.227 1.223 -6.840 1.00 97.50 103 LEU A C 1
ATOM 816 O O . LEU A 1 103 ? 4.134 0.000 -6.751 1.00 97.50 103 LEU A O 1
ATOM 820 N N . ARG A 1 104 ? 4.618 1.831 -7.960 1.00 96.44 104 ARG A N 1
ATOM 821 C CA . ARG A 1 104 ? 4.873 1.099 -9.208 1.00 96.44 104 ARG A CA 1
ATOM 822 C C . ARG A 1 104 ? 6.095 1.604 -9.959 1.00 96.44 104 ARG A C 1
ATOM 824 O O . ARG A 1 104 ? 6.540 2.734 -9.761 1.00 96.44 104 ARG A O 1
ATOM 831 N N . ALA A 1 105 ? 6.605 0.770 -10.854 1.00 96.81 105 ALA A N 1
ATOM 832 C CA . ALA A 1 105 ? 7.587 1.161 -11.847 1.00 96.81 105 ALA A CA 1
ATOM 833 C C . ALA A 1 105 ? 6.992 2.186 -12.826 1.00 96.81 105 ALA A C 1
ATOM 835 O O . ALA A 1 105 ? 5.918 1.984 -13.394 1.00 96.81 105 ALA A O 1
ATOM 836 N N . ASN A 1 106 ? 7.728 3.263 -13.072 1.00 96.38 106 ASN A N 1
ATOM 837 C CA . ASN A 1 106 ? 7.520 4.151 -14.198 1.00 96.38 106 ASN A CA 1
ATOM 838 C C . ASN A 1 106 ? 8.101 3.482 -15.447 1.00 96.38 106 ASN A C 1
ATOM 840 O O . ASN A 1 106 ? 9.318 3.395 -15.607 1.00 96.38 106 ASN A O 1
ATOM 844 N N . LEU A 1 107 ? 7.222 3.019 -16.332 1.00 94.44 107 LEU A N 1
ATOM 845 C CA . LEU A 1 107 ? 7.589 2.331 -17.571 1.00 94.44 107 LEU A CA 1
ATOM 846 C C . LEU A 1 107 ? 7.785 3.282 -18.760 1.00 94.44 107 LEU A C 1
ATOM 848 O O . LEU A 1 107 ? 7.804 2.846 -19.910 1.00 94.44 107 LEU A O 1
ATOM 852 N N . THR A 1 108 ? 7.941 4.585 -18.523 1.00 94.69 108 THR A N 1
ATOM 853 C CA . THR A 1 108 ? 8.307 5.526 -19.589 1.00 94.69 108 THR A CA 1
ATOM 854 C C . THR A 1 108 ? 9.629 5.086 -20.225 1.00 94.69 108 THR A C 1
ATOM 856 O O . THR A 1 108 ? 10.628 4.906 -19.534 1.00 94.69 108 THR A O 1
ATOM 859 N N . GLY A 1 109 ? 9.633 4.889 -21.547 1.00 90.56 109 GLY A N 1
ATOM 860 C CA . GLY A 1 109 ? 10.773 4.322 -22.285 1.00 90.56 109 GLY A CA 1
ATOM 861 C C . GLY A 1 109 ? 10.779 2.789 -22.387 1.00 90.56 109 GLY A C 1
ATOM 862 O O . GLY A 1 109 ? 11.617 2.240 -23.093 1.00 90.56 109 GLY A O 1
ATOM 863 N N . TRP A 1 110 ? 9.815 2.117 -21.754 1.00 88.25 110 TRP A N 1
ATOM 864 C CA . TRP A 1 110 ? 9.622 0.665 -21.750 1.00 88.25 110 TRP A CA 1
ATOM 865 C C . TRP A 1 110 ? 8.152 0.311 -22.060 1.00 88.25 110 TRP A C 1
ATOM 867 O O . TRP A 1 110 ? 7.465 -0.259 -21.211 1.00 88.25 110 TRP A O 1
ATOM 877 N N . PRO A 1 111 ? 7.624 0.681 -23.245 1.00 84.06 111 PRO A N 1
ATOM 878 C CA . PRO A 1 111 ? 6.195 0.560 -23.563 1.00 84.06 111 PRO A CA 1
ATOM 879 C C . PRO A 1 111 ? 5.689 -0.890 -23.558 1.00 84.06 111 PRO A C 1
ATOM 881 O O . PRO A 1 111 ? 4.532 -1.126 -23.223 1.00 84.06 111 PRO A O 1
ATOM 884 N N . ASP A 1 112 ? 6.570 -1.846 -23.857 1.00 88.19 112 ASP A N 1
ATOM 885 C CA . ASP A 1 112 ? 6.286 -3.287 -23.826 1.00 88.19 112 ASP A CA 1
ATOM 886 C C . ASP A 1 112 ? 6.624 -3.930 -22.464 1.00 88.19 112 ASP A C 1
ATOM 888 O O . ASP A 1 112 ? 6.619 -5.152 -22.318 1.00 88.19 112 ASP A O 1
ATOM 892 N N . GLY A 1 113 ? 6.933 -3.108 -21.456 1.00 86.00 113 GLY A N 1
ATOM 893 C CA . GLY A 1 113 ? 7.433 -3.531 -20.152 1.00 86.00 113 GLY A CA 1
ATOM 894 C C . GLY A 1 113 ? 8.959 -3.467 -20.037 1.00 86.00 113 GLY A C 1
ATOM 895 O O . GLY A 1 113 ? 9.701 -3.431 -21.018 1.00 86.00 113 GLY A O 1
ATOM 896 N N . HIS A 1 114 ? 9.445 -3.419 -18.796 1.00 90.62 114 HIS A N 1
ATOM 897 C CA . HIS A 1 114 ? 10.873 -3.548 -18.489 1.00 90.62 114 HIS A CA 1
ATOM 898 C C . HIS A 1 114 ? 11.302 -5.017 -18.655 1.00 90.62 114 HIS A C 1
ATOM 900 O O . HIS A 1 114 ? 10.468 -5.871 -18.415 1.00 90.62 114 HIS A O 1
ATOM 906 N N . PRO A 1 115 ? 12.563 -5.376 -18.957 1.00 86.12 115 PRO A N 1
ATOM 907 C CA . PRO A 1 115 ? 12.979 -6.778 -19.140 1.00 86.12 115 PRO A CA 1
ATOM 908 C C . PRO A 1 115 ? 12.923 -7.682 -17.894 1.00 86.12 115 PRO A C 1
ATOM 910 O O . PRO A 1 115 ? 13.170 -8.880 -17.998 1.00 86.12 115 PRO A O 1
ATOM 913 N N . LEU A 1 116 ? 12.624 -7.125 -16.715 1.00 87.94 116 LEU A N 1
ATOM 914 C CA . LEU A 1 116 ? 12.578 -7.842 -15.431 1.00 87.94 116 LEU A CA 1
ATOM 915 C C . LEU A 1 116 ? 11.212 -7.751 -14.708 1.00 87.94 116 LEU A C 1
ATOM 917 O O . LEU A 1 116 ? 11.206 -7.708 -13.476 1.00 87.94 116 LEU A O 1
ATOM 921 N N . PRO A 1 117 ? 10.054 -7.658 -15.394 1.00 85.50 117 PRO A N 1
ATOM 922 C CA . PRO A 1 117 ? 8.784 -7.475 -14.715 1.00 85.50 117 PRO A CA 1
ATOM 923 C C . PRO A 1 117 ? 8.316 -8.841 -14.203 1.00 85.50 117 PRO A C 1
ATOM 925 O O . PRO A 1 117 ? 7.904 -9.708 -14.971 1.00 85.50 117 PRO A O 1
ATOM 928 N N . ILE A 1 118 ? 8.439 -9.064 -12.901 1.00 84.50 118 ILE A N 1
ATOM 929 C CA . ILE A 1 118 ? 8.035 -10.316 -12.260 1.00 84.50 118 ILE A CA 1
ATOM 930 C C . ILE A 1 118 ? 7.104 -9.965 -11.101 1.00 84.50 118 ILE A C 1
ATOM 932 O O . ILE A 1 118 ? 7.362 -8.994 -10.381 1.00 84.50 118 ILE A O 1
ATOM 936 N N . ASP A 1 119 ? 6.018 -10.730 -10.958 1.00 83.69 119 ASP A N 1
ATOM 937 C CA . ASP A 1 119 ? 5.122 -10.658 -9.800 1.00 83.69 119 ASP A CA 1
ATOM 938 C C . ASP A 1 119 ? 5.929 -10.919 -8.521 1.00 83.69 119 ASP A C 1
ATOM 940 O O . ASP A 1 119 ? 6.733 -11.851 -8.471 1.00 83.69 119 ASP A O 1
ATOM 944 N N . ASP A 1 120 ? 5.712 -10.113 -7.482 1.00 84.81 120 ASP A N 1
ATOM 945 C CA . ASP A 1 120 ? 6.306 -10.418 -6.182 1.00 84.81 120 ASP A CA 1
ATOM 946 C C . ASP A 1 120 ? 5.541 -11.562 -5.512 1.00 84.81 120 ASP A C 1
ATOM 948 O O . ASP A 1 120 ? 4.307 -11.517 -5.412 1.00 84.81 120 ASP A O 1
ATOM 952 N N . ASP A 1 121 ? 6.264 -12.561 -5.015 1.00 86.75 121 ASP A N 1
ATOM 953 C CA . ASP A 1 121 ? 5.662 -13.623 -4.221 1.00 86.75 121 ASP A CA 1
ATOM 954 C C . ASP A 1 121 ? 5.432 -13.119 -2.798 1.00 86.75 121 ASP A C 1
ATOM 956 O O . ASP A 1 121 ? 6.292 -13.208 -1.932 1.00 86.75 121 ASP A O 1
ATOM 960 N N . LEU A 1 122 ? 4.233 -12.599 -2.542 1.00 87.62 122 LEU A N 1
ATOM 961 C CA . LEU A 1 122 ? 3.871 -12.092 -1.219 1.00 87.62 122 LEU A CA 1
ATOM 962 C C . LEU A 1 122 ? 3.733 -13.187 -0.143 1.00 87.62 122 LEU A C 1
ATOM 964 O O . LEU A 1 122 ? 3.484 -12.852 1.019 1.00 87.62 122 LEU A O 1
ATOM 968 N N . SER A 1 123 ? 3.828 -14.474 -0.497 1.00 84.44 123 SER A N 1
ATOM 969 C CA . SER A 1 123 ? 3.765 -15.564 0.484 1.00 84.44 123 SER A CA 1
ATOM 970 C C . SER A 1 123 ? 5.030 -15.665 1.338 1.00 84.44 123 SER A C 1
ATOM 972 O O . SER A 1 123 ? 4.953 -16.170 2.457 1.00 84.44 123 SER A O 1
ATOM 974 N N . ASP A 1 124 ? 6.151 -15.118 0.859 1.00 82.06 124 ASP A N 1
ATOM 975 C CA . ASP A 1 124 ? 7.434 -15.084 1.569 1.00 82.06 124 ASP A CA 1
ATOM 976 C C . ASP A 1 124 ? 7.490 -14.035 2.693 1.00 82.06 124 ASP A C 1
ATOM 978 O O . ASP A 1 124 ? 8.453 -13.979 3.460 1.00 82.06 124 ASP A O 1
ATOM 982 N N . TRP A 1 125 ? 6.471 -13.178 2.780 1.00 77.81 125 TRP A N 1
ATOM 983 C CA . TRP A 1 125 ? 6.473 -12.048 3.688 1.00 77.81 125 TRP A CA 1
ATOM 984 C C . TRP A 1 125 ? 5.836 -12.426 5.024 1.00 77.81 125 TRP A C 1
ATOM 986 O O . TRP A 1 125 ? 4.616 -12.589 5.094 1.00 77.81 125 TRP A O 1
ATOM 996 N N . GLU A 1 126 ? 6.653 -12.562 6.072 1.00 61.44 126 GLU A N 1
ATOM 997 C CA . GLU A 1 126 ? 6.212 -12.799 7.459 1.00 61.44 126 GLU A CA 1
ATOM 998 C C . GLU A 1 126 ? 5.709 -11.529 8.158 1.00 61.44 126 GLU A C 1
ATOM 1000 O O . GLU A 1 126 ? 6.440 -10.510 8.172 1.00 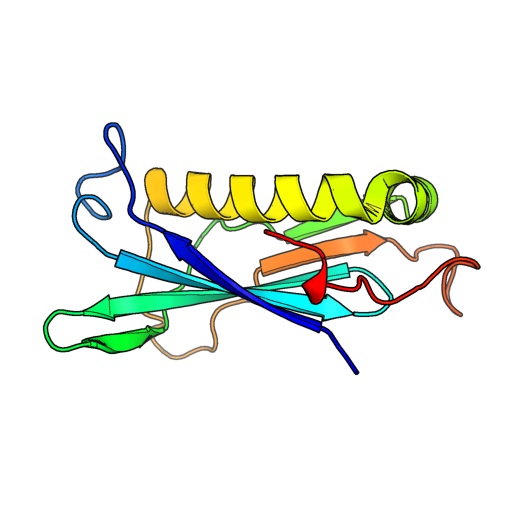61.44 126 GLU A O 1
#

pLDDT: mean 88.58, std 9.37, range [45.0, 97.5]